Protein AF-A0A1M7UXL0-F1 (afdb_monomer_lite)

Foldseek 3Di:
DKDKDKALADLQQLQQCVLPCQNQVVQFVQWPGKAWDDDDGRDAQTKMWTWGQDPVGIWIKIKGFHDDDPRAKTWIWIGGPFWIKTKMWGWDDDPSITMIMMFIKTFGDQVNDDPDPPDPPDDSHHVDIDRDPDDGRGPPSRPGPDD

Radius of gyration: 15.91 Å; chains: 1; bounding box: 31×29×51 Å

InterPro domains:
  IPR019587 Polyketide cyclase/dehydrase [PF10604] (4-104)
  IPR023393 START-like domain superfamily [G3DSA:3.30.530.20] (1-113)

Secondary structure (DSSP, 8-state):
-EEEEEESS-HHHHHHHHH-GGGHHHH-TTEEEEEE-S-SSS-TT-EEEEEEEETTEEEEEEEEEEEEETTTEEEEEEEETTEEEEEEEEEEEETTEEEEEEEEEEEE-GGGS---TTSTT----TT-EE---PPPP-SSTTSPPP-

pLDDT: mean 75.07, std 18.68, range [28.38, 96.5]

Organism: NCBI:txid1861

Sequence (147 aa):
MAGEILIDRPGDVVFDVVADQCNEPRCNPAVSRAEQLTAGRLAWGRGFRVLHRTIRGSVEMAVELTGIDRPHRIASTTRTPVGDVRGAVTFVAEGAGTRMRWEGLKRYLESGCPTSPEVPGSPCRAGTSVRNGGRYGVGCWNRGPSA

Structure (mmCIF, N/CA/C/O backbone):
data_AF-A0A1M7UXL0-F1
#
_entry.id   AF-A0A1M7UXL0-F1
#
loop_
_atom_site.group_PDB
_atom_site.id
_atom_site.type_symbol
_atom_site.label_atom_id
_atom_site.label_alt_id
_atom_site.label_comp_id
_atom_site.label_asym_id
_atom_site.label_entity_id
_atom_site.label_seq_id
_atom_site.pdbx_PDB_ins_code
_atom_site.Cartn_x
_atom_site.Cartn_y
_atom_site.Cartn_z
_atom_site.occupancy
_atom_site.B_iso_or_equiv
_atom_site.auth_seq_id
_atom_site.auth_comp_id
_atom_site.auth_asym_id
_atom_site.auth_atom_id
_atom_site.pdbx_PDB_model_num
ATOM 1 N N . MET A 1 1 ? -6.377 -4.037 -10.549 1.00 69.31 1 MET A N 1
ATOM 2 C CA . MET A 1 1 ? -6.047 -4.835 -9.355 1.00 69.31 1 MET A CA 1
ATOM 3 C C . MET A 1 1 ? -7.041 -4.445 -8.326 1.00 69.31 1 MET A C 1
ATOM 5 O O . MET A 1 1 ? -7.175 -3.261 -8.091 1.00 69.31 1 MET A O 1
ATOM 9 N N . ALA A 1 2 ? -7.834 -5.389 -7.856 1.00 75.38 2 ALA A N 1
ATOM 10 C CA . ALA A 1 2 ? -8.826 -5.103 -6.845 1.00 75.38 2 ALA A CA 1
ATOM 11 C C . ALA A 1 2 ? -8.950 -6.306 -5.926 1.00 75.38 2 ALA A C 1
ATOM 13 O O . ALA A 1 2 ? -8.702 -7.436 -6.352 1.00 75.38 2 ALA A O 1
ATOM 14 N N . GLY A 1 3 ? -9.305 -6.048 -4.683 1.00 81.25 3 GLY A N 1
ATOM 15 C CA . GLY A 1 3 ? -9.585 -7.081 -3.709 1.00 81.25 3 GLY A CA 1
ATOM 16 C C . GLY A 1 3 ? -9.883 -6.473 -2.355 1.00 81.25 3 GLY A C 1
ATOM 17 O O . GLY A 1 3 ? -9.838 -5.255 -2.172 1.00 81.25 3 GLY A O 1
ATOM 18 N N . GLU A 1 4 ? -10.224 -7.340 -1.418 1.00 87.62 4 GLU A N 1
ATOM 19 C CA . GLU A 1 4 ? -10.552 -6.941 -0.064 1.00 87.62 4 GLU A CA 1
ATOM 20 C C . GLU A 1 4 ? -10.200 -8.031 0.942 1.00 87.62 4 GLU A C 1
ATOM 22 O O . GLU A 1 4 ? -10.058 -9.205 0.594 1.00 87.62 4 GLU A O 1
ATOM 27 N N . ILE A 1 5 ? -10.056 -7.621 2.197 1.00 84.00 5 ILE A N 1
ATOM 28 C CA . ILE A 1 5 ? -9.841 -8.497 3.342 1.00 84.00 5 ILE A CA 1
ATOM 29 C C . ILE A 1 5 ? -10.472 -7.884 4.591 1.00 84.00 5 ILE A C 1
ATOM 31 O O . ILE A 1 5 ? -10.443 -6.668 4.778 1.00 84.00 5 ILE A O 1
ATOM 35 N N . LEU A 1 6 ? -11.026 -8.737 5.450 1.00 88.50 6 LEU A N 1
ATOM 36 C CA . LEU A 1 6 ? -11.405 -8.369 6.807 1.00 88.50 6 LEU A CA 1
ATOM 37 C C . LEU A 1 6 ? -10.224 -8.618 7.752 1.00 88.50 6 LEU A C 1
ATOM 39 O O . LEU A 1 6 ? -9.655 -9.710 7.766 1.00 88.50 6 LEU A O 1
ATOM 43 N N . ILE A 1 7 ? -9.865 -7.599 8.525 1.00 87.31 7 ILE A N 1
ATOM 44 C CA . ILE A 1 7 ? -8.765 -7.616 9.489 1.00 87.31 7 ILE A CA 1
ATOM 45 C C . ILE A 1 7 ? -9.356 -7.388 10.875 1.00 87.31 7 ILE A C 1
ATOM 47 O O . ILE A 1 7 ? -10.084 -6.420 11.082 1.00 87.31 7 ILE A O 1
ATOM 51 N N . ASP A 1 8 ? -9.023 -8.246 11.834 1.00 90.88 8 ASP A N 1
ATOM 52 C CA . ASP A 1 8 ? -9.544 -8.167 13.206 1.00 90.88 8 ASP A CA 1
ATOM 53 C C . ASP A 1 8 ? -8.774 -7.133 14.052 1.00 90.88 8 ASP A C 1
ATOM 55 O O . ASP A 1 8 ? -8.151 -7.442 15.069 1.00 90.88 8 ASP A O 1
ATOM 59 N N . ARG A 1 9 ? -8.712 -5.892 13.550 1.00 88.44 9 ARG A N 1
ATOM 60 C CA . ARG A 1 9 ? -8.045 -4.743 14.178 1.00 88.44 9 ARG A CA 1
ATOM 61 C C . ARG A 1 9 ? -8.779 -3.430 13.866 1.00 88.44 9 ARG A C 1
ATOM 63 O O . ARG A 1 9 ? -9.362 -3.312 12.783 1.00 88.44 9 ARG A O 1
ATOM 70 N N . PRO A 1 10 ? -8.676 -2.420 14.753 1.00 93.06 10 PRO A N 1
ATOM 71 C CA . PRO A 1 10 ? -9.155 -1.064 14.490 1.00 93.06 10 PRO A CA 1
ATOM 72 C C . PRO A 1 10 ? -8.504 -0.428 13.256 1.00 93.06 10 PRO A C 1
ATOM 74 O O . PRO A 1 10 ? -7.329 -0.665 12.963 1.00 93.06 10 PRO A O 1
ATOM 77 N N . GLY A 1 11 ? -9.267 0.397 12.537 1.00 90.94 11 GLY A N 1
ATOM 78 C CA . GLY A 1 11 ? -8.857 0.921 11.232 1.00 90.94 11 GLY A CA 1
ATOM 79 C C . GLY A 1 11 ? -7.639 1.834 11.275 1.00 90.94 11 GLY A C 1
ATOM 80 O O . GLY A 1 11 ? -6.861 1.841 10.331 1.00 90.94 11 GLY A O 1
ATOM 81 N N . ASP A 1 12 ? -7.426 2.558 12.369 1.00 92.00 12 ASP A N 1
ATOM 82 C CA . ASP A 1 12 ? -6.252 3.405 12.573 1.00 92.00 12 ASP A CA 1
ATOM 83 C C . ASP A 1 12 ? -4.961 2.587 12.734 1.00 92.00 12 ASP A C 1
ATOM 85 O O . ASP A 1 12 ? -3.937 2.943 12.153 1.00 92.00 12 ASP A O 1
ATOM 89 N N . VAL A 1 13 ? -5.033 1.445 13.424 1.00 90.50 13 VAL A N 1
ATOM 90 C CA . VAL A 1 13 ? -3.917 0.494 13.545 1.00 90.50 13 VAL A CA 1
ATOM 91 C C . VAL A 1 13 ? -3.585 -0.120 12.189 1.00 90.50 13 VAL A C 1
ATOM 93 O O . VAL A 1 13 ? -2.420 -0.168 11.795 1.00 90.50 13 VAL A O 1
ATOM 96 N N . VAL A 1 14 ? -4.602 -0.577 11.451 1.00 90.06 14 VAL A N 1
ATOM 97 C CA . VAL A 1 14 ? -4.398 -1.145 10.110 1.00 90.06 14 VAL A CA 1
ATOM 98 C C . VAL A 1 14 ? -3.828 -0.088 9.163 1.00 90.06 14 VAL A C 1
ATOM 100 O O . VAL A 1 14 ? -2.880 -0.367 8.430 1.00 90.06 14 VAL A O 1
ATOM 103 N N . PHE A 1 15 ? -4.370 1.129 9.209 1.00 91.75 15 PHE A N 1
ATOM 104 C CA . PHE A 1 15 ? -3.910 2.254 8.406 1.00 91.75 15 PHE A CA 1
ATOM 105 C C . PHE A 1 15 ? -2.422 2.525 8.632 1.00 91.75 15 PHE A C 1
ATOM 107 O O . PHE A 1 15 ? -1.674 2.597 7.659 1.00 91.75 15 PHE A O 1
ATOM 114 N N . ASP A 1 16 ? -1.979 2.650 9.886 1.00 89.56 16 ASP A N 1
ATOM 115 C CA . ASP A 1 16 ? -0.590 3.007 10.194 1.00 89.56 16 ASP A CA 1
ATOM 116 C C . ASP A 1 16 ? 0.390 1.925 9.709 1.00 89.56 16 ASP A C 1
ATOM 118 O O . ASP A 1 16 ? 1.457 2.244 9.180 1.00 89.56 16 ASP A O 1
ATOM 122 N N . VAL A 1 17 ? -0.001 0.647 9.795 1.00 86.19 17 VAL A N 1
ATOM 123 C CA . VAL A 1 17 ? 0.792 -0.477 9.272 1.00 86.19 17 VAL A CA 1
ATOM 124 C C . VAL A 1 17 ? 0.877 -0.447 7.744 1.00 86.19 17 VAL A C 1
ATOM 126 O O . VAL A 1 17 ? 1.955 -0.676 7.199 1.00 86.19 17 VAL A O 1
ATOM 129 N N . VAL A 1 18 ? -0.227 -0.165 7.043 1.00 87.75 18 VAL A N 1
ATOM 130 C CA . VAL A 1 18 ? -0.271 -0.118 5.566 1.00 87.75 18 VAL A CA 1
ATOM 131 C C . VAL A 1 18 ? 0.422 1.128 5.010 1.00 87.75 18 VAL A C 1
ATOM 133 O O . VAL A 1 18 ? 1.050 1.075 3.951 1.00 87.75 18 VAL A O 1
ATOM 136 N N . ALA A 1 19 ? 0.313 2.260 5.703 1.00 88.56 19 ALA A N 1
ATOM 137 C CA . ALA A 1 19 ? 0.934 3.516 5.302 1.00 88.56 19 ALA A CA 1
ATOM 138 C C . ALA A 1 19 ? 2.467 3.431 5.325 1.00 88.56 19 ALA A C 1
ATOM 140 O O . ALA A 1 19 ? 3.126 4.086 4.512 1.00 88.56 19 ALA A O 1
ATOM 141 N N . ASP A 1 20 ? 3.037 2.598 6.198 1.00 87.50 20 ASP A N 1
ATOM 142 C CA . ASP A 1 20 ? 4.450 2.243 6.149 1.00 87.50 20 ASP A CA 1
ATOM 143 C C . ASP A 1 20 ? 4.689 1.021 5.246 1.00 87.50 20 ASP A C 1
ATOM 145 O O . ASP A 1 20 ? 4.577 -0.135 5.660 1.00 87.50 20 ASP A O 1
ATOM 149 N N . GLN A 1 21 ? 5.083 1.282 3.996 1.00 85.12 21 GLN A N 1
ATOM 150 C CA . GLN A 1 21 ? 5.388 0.234 3.015 1.00 85.12 21 GLN A CA 1
ATOM 151 C C . GLN A 1 21 ? 6.583 -0.643 3.433 1.00 85.12 21 GLN A C 1
ATOM 153 O O . GLN A 1 21 ? 6.760 -1.728 2.883 1.00 85.12 21 GLN A O 1
ATOM 158 N N . CYS A 1 22 ? 7.378 -0.253 4.439 1.00 86.50 22 CYS A N 1
ATOM 159 C CA . CYS A 1 22 ? 8.426 -1.115 4.993 1.00 86.50 22 CYS A CA 1
ATOM 160 C C . CYS A 1 22 ? 7.858 -2.360 5.695 1.00 86.50 22 CYS A C 1
ATOM 162 O O . CYS A 1 22 ? 8.575 -3.346 5.871 1.00 86.50 22 CYS A O 1
ATOM 164 N N . ASN A 1 23 ? 6.567 -2.357 6.049 1.00 85.19 23 ASN A N 1
ATOM 165 C CA . ASN A 1 23 ? 5.871 -3.541 6.551 1.00 85.19 23 ASN A CA 1
ATOM 166 C C . ASN A 1 23 ? 5.494 -4.528 5.437 1.00 85.19 23 ASN A C 1
ATOM 168 O O . ASN A 1 23 ? 5.216 -5.697 5.718 1.00 85.19 23 ASN A O 1
ATOM 172 N N . GLU A 1 24 ? 5.514 -4.105 4.171 1.00 80.38 24 GLU A N 1
ATOM 173 C CA . GLU A 1 24 ? 5.047 -4.916 3.049 1.00 80.38 24 GLU A CA 1
ATOM 174 C C . GLU A 1 24 ? 5.773 -6.267 2.892 1.00 80.38 24 GLU A C 1
ATOM 176 O O . GLU A 1 24 ? 5.070 -7.258 2.704 1.00 80.38 24 GLU A O 1
ATOM 181 N N . PRO A 1 25 ? 7.107 -6.407 3.064 1.00 83.19 25 PRO A N 1
ATOM 182 C CA . PRO A 1 25 ? 7.780 -7.710 2.992 1.00 83.19 25 PRO A CA 1
ATOM 183 C C . PRO A 1 25 ? 7.258 -8.741 4.006 1.00 83.19 25 PRO A C 1
ATOM 185 O O . PRO A 1 25 ? 7.355 -9.947 3.779 1.00 83.19 25 PRO A O 1
ATOM 188 N N . ARG A 1 26 ? 6.697 -8.286 5.136 1.00 79.12 26 ARG A N 1
ATOM 189 C CA . ARG A 1 26 ? 6.092 -9.165 6.150 1.00 79.12 26 ARG A CA 1
ATOM 190 C C . ARG A 1 26 ? 4.702 -9.636 5.728 1.00 79.12 26 ARG A C 1
ATOM 192 O O . ARG A 1 26 ? 4.307 -10.744 6.080 1.00 79.12 26 ARG A O 1
ATOM 199 N N . CYS A 1 27 ? 3.964 -8.803 4.995 1.00 70.56 27 CYS A N 1
ATOM 200 C CA . CYS A 1 27 ? 2.569 -9.038 4.616 1.00 70.56 27 CYS A CA 1
ATOM 201 C C . CYS A 1 27 ? 2.410 -9.668 3.228 1.00 70.56 27 CYS A C 1
ATOM 203 O O . CYS A 1 27 ? 1.526 -10.500 3.020 1.00 70.56 27 CYS A O 1
ATOM 205 N N . ASN A 1 28 ? 3.274 -9.294 2.290 1.00 73.00 28 ASN A N 1
ATOM 206 C CA . ASN A 1 28 ? 3.215 -9.645 0.886 1.00 73.00 28 ASN A CA 1
ATOM 207 C C . ASN A 1 28 ? 4.439 -10.497 0.513 1.00 73.00 28 ASN A C 1
ATOM 209 O O . ASN A 1 28 ? 5.519 -9.951 0.299 1.00 73.00 28 ASN A O 1
ATOM 213 N N . PRO A 1 29 ? 4.300 -11.827 0.356 1.00 74.81 29 PRO A N 1
ATOM 214 C CA . PRO A 1 29 ? 5.413 -12.695 -0.034 1.00 74.81 29 PRO A CA 1
ATOM 215 C C . PRO A 1 29 ? 6.029 -12.331 -1.392 1.00 74.81 29 PRO A C 1
ATOM 217 O O . PRO A 1 29 ? 7.164 -12.719 -1.682 1.00 74.81 29 PRO A O 1
ATOM 220 N N . ALA A 1 30 ? 5.295 -11.598 -2.235 1.00 74.62 30 ALA A N 1
ATOM 221 C CA . ALA A 1 30 ? 5.815 -11.081 -3.490 1.00 74.62 30 ALA A CA 1
ATOM 222 C C . ALA A 1 30 ? 6.781 -9.905 -3.295 1.00 74.62 30 ALA A C 1
ATOM 224 O O . ALA A 1 30 ? 7.410 -9.515 -4.266 1.00 74.62 30 ALA A O 1
ATOM 225 N N . VAL A 1 31 ? 6.941 -9.360 -2.089 1.00 79.81 31 VAL A N 1
ATOM 226 C CA . VAL A 1 31 ? 7.911 -8.311 -1.763 1.00 79.81 31 VAL A CA 1
ATOM 227 C C . VAL A 1 31 ? 9.027 -8.902 -0.914 1.00 79.81 31 VAL A C 1
ATOM 229 O O . VAL A 1 31 ? 8.778 -9.521 0.115 1.00 79.81 31 VAL A O 1
ATOM 232 N N . SER A 1 32 ? 10.274 -8.738 -1.351 1.00 85.31 32 SER A N 1
ATOM 233 C CA . SER A 1 32 ? 11.453 -9.223 -0.621 1.00 85.31 32 SER A CA 1
ATOM 234 C C . SER A 1 32 ? 12.148 -8.137 0.197 1.00 85.31 32 SER A C 1
ATOM 236 O O . SER A 1 32 ? 12.809 -8.458 1.180 1.00 85.31 32 SER A O 1
ATOM 238 N N . ARG A 1 33 ? 12.013 -6.863 -0.189 1.00 87.12 33 ARG A N 1
ATOM 239 C CA . ARG A 1 33 ? 12.606 -5.714 0.510 1.00 87.12 33 ARG A CA 1
ATOM 240 C C . ARG A 1 33 ? 11.768 -4.469 0.257 1.00 87.12 33 ARG A C 1
ATOM 242 O O . ARG A 1 33 ? 11.263 -4.294 -0.847 1.00 87.12 33 ARG A O 1
ATOM 249 N N . ALA A 1 34 ? 11.659 -3.606 1.257 1.00 87.44 34 ALA A N 1
ATOM 250 C CA . ALA A 1 34 ? 11.061 -2.288 1.126 1.00 87.44 34 ALA A CA 1
ATOM 251 C C . ALA A 1 34 ? 11.857 -1.292 1.973 1.00 87.44 34 ALA A C 1
ATOM 253 O O . ALA A 1 34 ? 12.274 -1.616 3.083 1.00 87.44 34 ALA A O 1
ATOM 254 N N . GLU A 1 35 ? 12.099 -0.109 1.423 1.00 89.50 35 GLU A N 1
ATOM 255 C CA . GLU A 1 35 ? 12.893 0.949 2.040 1.00 89.50 35 GLU A CA 1
ATOM 256 C C . GLU A 1 35 ? 12.216 2.292 1.842 1.00 89.50 35 GLU A C 1
ATOM 258 O O . GLU A 1 35 ? 11.724 2.602 0.758 1.00 89.50 35 GLU A O 1
ATOM 263 N N . GLN A 1 36 ? 12.235 3.129 2.868 1.00 87.81 36 GLN A N 1
ATOM 264 C CA . GLN A 1 36 ? 11.741 4.492 2.769 1.00 87.81 36 GLN A CA 1
ATOM 265 C C . GLN A 1 36 ? 12.811 5.406 2.156 1.00 87.81 36 GLN A C 1
ATOM 267 O O . GLN A 1 36 ? 13.963 5.396 2.582 1.00 87.81 36 GLN A O 1
ATOM 272 N N . LEU A 1 37 ? 12.426 6.219 1.170 1.00 85.38 37 LEU A N 1
ATOM 273 C CA . LEU A 1 37 ? 13.338 7.122 0.454 1.00 85.38 37 LEU A CA 1
ATOM 274 C C . LEU A 1 37 ? 13.320 8.559 0.992 1.00 85.38 37 LEU A C 1
ATOM 276 O O . LEU A 1 37 ? 14.276 9.303 0.796 1.00 85.38 37 LEU A O 1
ATOM 280 N N . THR A 1 38 ? 12.241 8.966 1.660 1.00 78.75 38 THR A N 1
ATOM 281 C CA . THR A 1 38 ? 12.052 10.332 2.178 1.00 78.75 38 THR A CA 1
ATOM 282 C C . THR A 1 38 ? 12.020 10.315 3.704 1.00 78.75 38 THR A C 1
ATOM 284 O O . THR A 1 38 ? 11.274 9.525 4.265 1.00 78.75 38 THR A O 1
ATOM 287 N N . ALA A 1 39 ? 12.758 11.179 4.406 1.00 69.19 39 ALA A N 1
ATOM 288 C CA . ALA A 1 39 ? 12.725 11.245 5.877 1.00 69.19 39 ALA A CA 1
ATOM 289 C C . ALA A 1 39 ? 11.397 11.829 6.433 1.00 69.19 39 ALA A C 1
ATOM 291 O O . ALA A 1 39 ? 10.721 12.599 5.754 1.00 69.19 39 ALA A O 1
ATOM 292 N N . GLY A 1 40 ? 11.013 11.479 7.674 1.00 63.25 40 GLY A N 1
ATOM 293 C CA . GLY A 1 40 ? 9.887 12.090 8.423 1.00 63.25 40 GLY A CA 1
ATOM 294 C C . GLY A 1 40 ? 8.808 11.104 8.915 1.00 63.25 40 GLY A C 1
ATOM 295 O O . GLY A 1 40 ? 8.975 9.892 8.758 1.00 63.25 40 GLY A O 1
ATOM 296 N N . ARG A 1 41 ? 7.668 11.611 9.419 1.00 65.62 41 ARG A N 1
ATOM 297 C CA . ARG A 1 41 ? 6.435 10.837 9.725 1.00 65.62 41 ARG A CA 1
ATOM 298 C C . ARG A 1 41 ? 5.570 10.603 8.477 1.00 65.62 41 ARG A C 1
ATOM 300 O O . ARG A 1 41 ? 5.643 11.388 7.535 1.00 65.62 41 ARG A O 1
ATOM 307 N N . LEU A 1 42 ? 4.764 9.533 8.488 1.00 67.62 42 LEU A N 1
ATOM 308 C CA . LEU A 1 42 ? 3.804 9.171 7.432 1.00 67.62 42 LEU A CA 1
ATOM 309 C C . LEU A 1 42 ? 3.037 10.408 6.935 1.00 67.62 42 LEU A C 1
ATOM 311 O O . LEU A 1 42 ? 2.300 11.029 7.696 1.00 67.62 42 LEU A O 1
ATOM 315 N N . ALA A 1 43 ? 3.267 10.787 5.678 1.00 67.31 43 ALA A N 1
ATOM 316 C CA . ALA A 1 43 ? 2.748 12.011 5.077 1.00 67.31 43 ALA A CA 1
ATOM 317 C C . ALA A 1 43 ? 2.616 11.854 3.557 1.00 67.31 43 ALA A C 1
ATOM 319 O O . ALA A 1 43 ? 3.246 10.982 2.950 1.00 67.31 43 ALA A O 1
ATOM 320 N N . TRP A 1 44 ? 1.796 12.714 2.954 1.00 75.44 44 TRP A N 1
ATOM 321 C CA . TRP A 1 44 ? 1.690 12.860 1.504 1.00 75.44 44 TRP A CA 1
ATOM 322 C C . TRP A 1 44 ? 3.055 13.170 0.867 1.00 75.44 44 TRP A C 1
ATOM 324 O O . TRP A 1 44 ? 3.882 13.850 1.473 1.00 75.44 44 TRP A O 1
ATOM 334 N N . GLY A 1 45 ? 3.300 12.654 -0.339 1.00 77.00 45 GLY A N 1
ATOM 335 C CA . GLY A 1 45 ? 4.566 12.810 -1.062 1.00 77.00 45 GLY A CA 1
ATOM 336 C C . GLY A 1 45 ? 5.697 11.907 -0.556 1.00 77.00 45 GLY A C 1
ATOM 337 O O . GLY A 1 45 ? 6.824 11.992 -1.039 1.00 77.00 45 GLY A O 1
ATOM 338 N N . ARG A 1 46 ? 5.429 11.024 0.415 1.00 82.44 46 ARG A N 1
ATOM 339 C CA . ARG A 1 46 ? 6.415 10.059 0.914 1.00 82.44 46 ARG A CA 1
ATOM 340 C C . ARG A 1 46 ? 6.727 8.996 -0.136 1.00 82.44 46 ARG A C 1
ATOM 342 O O . ARG A 1 46 ? 5.817 8.325 -0.624 1.00 82.44 46 ARG A O 1
ATOM 349 N N . GLY A 1 47 ? 8.016 8.819 -0.423 1.00 86.44 47 GLY A N 1
ATOM 350 C CA . GLY A 1 47 ? 8.523 7.806 -1.345 1.00 86.44 47 GLY A CA 1
ATOM 351 C C . GLY A 1 47 ? 9.088 6.563 -0.652 1.00 86.44 47 GLY A C 1
ATOM 352 O O . GLY A 1 47 ? 9.705 6.653 0.412 1.00 86.44 47 GLY A O 1
ATOM 353 N N . PHE A 1 48 ? 8.939 5.417 -1.309 1.00 87.62 48 PHE A N 1
ATOM 354 C CA . PHE A 1 48 ? 9.510 4.126 -0.941 1.00 87.62 48 PHE A CA 1
ATOM 355 C C . PHE A 1 48 ? 10.119 3.438 -2.169 1.00 87.62 48 PHE A C 1
ATOM 357 O O . PHE A 1 48 ? 9.652 3.613 -3.295 1.00 87.62 48 PHE A O 1
ATOM 364 N N . ARG A 1 49 ? 11.139 2.616 -1.943 1.00 88.69 49 ARG A N 1
ATOM 365 C CA . ARG A 1 49 ? 11.697 1.662 -2.902 1.00 88.69 49 ARG A CA 1
ATOM 366 C C . ARG A 1 49 ? 11.306 0.262 -2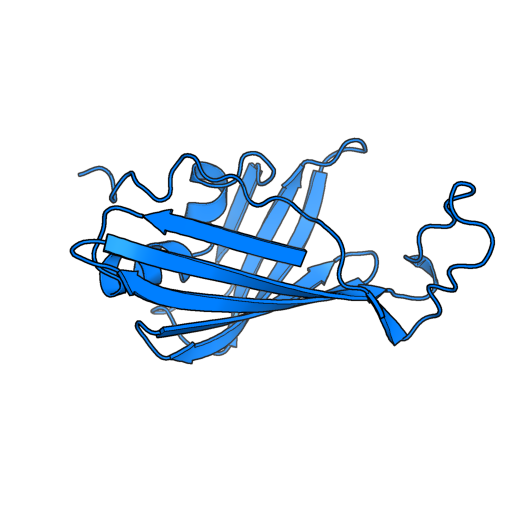.459 1.00 88.69 49 ARG A C 1
ATOM 368 O O . ARG A 1 49 ? 11.580 -0.119 -1.327 1.00 88.69 49 ARG A O 1
ATOM 375 N N . VAL A 1 50 ? 10.691 -0.505 -3.349 1.00 85.81 50 VAL A N 1
ATOM 376 C CA . VAL A 1 50 ? 10.200 -1.858 -3.069 1.00 85.81 50 VAL A CA 1
ATOM 377 C C . VAL A 1 50 ? 10.782 -2.826 -4.090 1.00 85.81 50 VAL A C 1
ATOM 379 O O . VAL A 1 50 ? 10.773 -2.556 -5.289 1.00 85.81 50 VAL A O 1
ATOM 382 N N . LEU A 1 51 ? 11.285 -3.965 -3.624 1.00 84.88 51 LEU A N 1
ATOM 383 C CA . LEU A 1 51 ? 11.799 -5.040 -4.460 1.00 84.88 51 LEU A CA 1
ATOM 384 C C . LEU A 1 51 ? 10.772 -6.174 -4.515 1.00 84.88 51 LEU A C 1
ATOM 386 O O . LEU A 1 51 ? 10.560 -6.888 -3.532 1.00 84.88 51 LEU A O 1
ATOM 390 N N . HIS A 1 52 ? 10.140 -6.342 -5.674 1.00 79.69 52 HIS A N 1
ATOM 391 C CA . HIS A 1 52 ? 9.150 -7.383 -5.923 1.00 79.69 52 HIS A CA 1
ATOM 392 C C . HIS A 1 52 ? 9.784 -8.629 -6.538 1.00 79.69 52 HIS A C 1
ATOM 394 O O . HIS A 1 52 ? 10.481 -8.549 -7.545 1.00 79.69 52 HIS A O 1
ATOM 400 N N . ARG A 1 53 ? 9.473 -9.805 -5.999 1.00 74.56 53 ARG A N 1
ATOM 401 C CA . ARG A 1 53 ? 9.769 -11.097 -6.616 1.00 74.56 53 ARG A CA 1
ATOM 402 C C . ARG A 1 53 ? 8.766 -11.395 -7.725 1.00 74.56 53 ARG A C 1
ATOM 404 O O . ARG A 1 53 ? 7.554 -11.342 -7.525 1.00 74.56 53 ARG A O 1
ATOM 411 N N . THR A 1 54 ? 9.288 -11.762 -8.886 1.00 70.88 54 THR A N 1
ATOM 412 C CA . THR A 1 54 ? 8.526 -12.213 -10.051 1.00 70.88 54 THR A CA 1
ATOM 413 C C . THR A 1 54 ? 9.065 -13.559 -10.531 1.00 70.88 54 THR A C 1
ATOM 415 O O . THR A 1 54 ? 10.150 -13.982 -10.134 1.00 70.88 54 THR A O 1
ATOM 418 N N . ILE A 1 55 ? 8.340 -14.217 -11.440 1.00 69.50 55 ILE A N 1
ATOM 419 C CA . ILE A 1 55 ? 8.792 -15.469 -12.074 1.00 69.50 55 ILE A CA 1
ATOM 420 C C . ILE A 1 55 ? 10.130 -15.273 -12.817 1.00 69.50 55 ILE A C 1
ATOM 422 O O . ILE A 1 55 ? 10.922 -16.202 -12.908 1.00 69.50 55 ILE A O 1
ATOM 426 N N . ARG A 1 56 ? 10.410 -14.060 -13.319 1.00 73.69 56 ARG A N 1
ATOM 427 C CA . ARG A 1 56 ? 11.636 -13.727 -14.070 1.00 73.69 56 ARG A CA 1
ATOM 428 C C . ARG A 1 56 ? 12.761 -13.147 -13.199 1.00 73.69 56 ARG A C 1
ATOM 430 O O . ARG A 1 56 ? 13.731 -12.630 -13.739 1.00 73.69 56 ARG A O 1
ATOM 437 N N . GLY A 1 57 ? 12.633 -13.203 -11.872 1.00 79.75 57 GLY A N 1
ATOM 438 C CA . GLY A 1 57 ? 13.573 -12.595 -10.925 1.00 79.75 57 GLY A CA 1
ATOM 439 C C . GLY A 1 57 ? 12.969 -11.410 -10.171 1.00 79.75 57 GLY A C 1
ATOM 440 O O . GLY A 1 57 ? 11.748 -11.249 -10.121 1.00 79.75 57 GLY A O 1
ATOM 441 N N . SER A 1 58 ? 13.811 -10.587 -9.553 1.00 81.75 58 SER A N 1
ATOM 442 C CA . SER A 1 58 ? 13.363 -9.444 -8.751 1.00 81.75 58 SER A CA 1
ATOM 443 C C . SER A 1 58 ? 13.267 -8.164 -9.584 1.00 81.75 58 SER A C 1
ATOM 445 O O . SER A 1 58 ? 14.137 -7.890 -10.405 1.00 81.75 58 SER A O 1
ATOM 447 N N . VAL A 1 59 ? 12.227 -7.366 -9.352 1.00 83.94 59 VAL A N 1
ATOM 448 C CA . VAL A 1 59 ? 11.988 -6.076 -10.007 1.00 83.94 59 VAL A CA 1
ATOM 449 C C . VAL A 1 59 ? 11.902 -4.989 -8.948 1.00 83.94 59 VAL A C 1
ATOM 451 O O . VAL A 1 59 ? 11.078 -5.071 -8.037 1.00 83.94 59 VAL A O 1
ATOM 454 N N . GLU A 1 60 ? 12.744 -3.967 -9.073 1.00 88.25 60 GLU A N 1
ATOM 455 C CA . GLU A 1 60 ? 12.657 -2.769 -8.241 1.00 88.25 60 GLU A CA 1
ATOM 456 C C . GLU A 1 60 ? 11.529 -1.851 -8.735 1.00 88.25 60 GLU A C 1
ATOM 458 O O . GLU A 1 60 ? 11.335 -1.654 -9.939 1.00 88.25 60 GLU A O 1
ATOM 463 N N . MET A 1 61 ? 10.771 -1.301 -7.791 1.00 87.44 61 MET A N 1
ATOM 464 C CA . MET A 1 61 ? 9.670 -0.374 -8.016 1.00 87.44 61 MET A CA 1
ATOM 465 C C . MET A 1 61 ? 9.782 0.806 -7.051 1.00 87.44 61 MET A C 1
ATOM 467 O O . MET A 1 61 ? 10.194 0.644 -5.902 1.00 87.44 61 MET A O 1
ATOM 471 N N . ALA A 1 62 ? 9.375 1.990 -7.502 1.00 89.44 62 ALA A N 1
ATOM 472 C CA . ALA A 1 62 ? 9.261 3.166 -6.645 1.00 89.44 62 ALA A CA 1
ATOM 473 C C . ALA A 1 62 ? 7.787 3.422 -6.328 1.00 89.44 62 ALA A C 1
ATOM 475 O O . ALA A 1 62 ? 6.980 3.552 -7.246 1.00 89.44 62 ALA A O 1
ATOM 476 N N . VAL A 1 63 ? 7.432 3.507 -5.049 1.00 89.44 63 VAL A N 1
ATOM 477 C CA . VAL A 1 63 ? 6.072 3.795 -4.577 1.00 89.44 63 VAL A CA 1
ATOM 478 C C . VAL A 1 63 ? 6.047 5.189 -3.972 1.00 89.44 63 VAL A C 1
ATOM 480 O O . VAL A 1 63 ? 6.917 5.542 -3.186 1.00 89.44 63 VAL A O 1
ATOM 483 N N . GLU A 1 64 ? 5.044 5.979 -4.319 1.00 90.81 64 GLU A N 1
ATOM 484 C CA . GLU A 1 64 ? 4.828 7.320 -3.788 1.00 90.81 64 GLU A CA 1
ATOM 485 C C . GLU A 1 64 ? 3.415 7.413 -3.218 1.00 90.81 64 GLU A C 1
ATOM 487 O O . GLU A 1 64 ? 2.452 7.055 -3.900 1.00 90.81 64 GLU A O 1
ATOM 492 N N . LEU A 1 65 ? 3.274 7.881 -1.976 1.00 90.75 65 LEU A N 1
ATOM 493 C CA . LEU A 1 65 ? 1.965 8.144 -1.383 1.00 90.75 65 LEU A CA 1
ATOM 494 C C . LEU A 1 65 ? 1.423 9.470 -1.916 1.00 90.75 65 LEU A C 1
ATOM 496 O O . LEU A 1 65 ? 1.914 10.542 -1.575 1.00 90.75 65 LEU A O 1
ATOM 500 N N . THR A 1 66 ? 0.381 9.398 -2.735 1.00 91.94 66 THR A N 1
ATOM 501 C CA . THR A 1 66 ? -0.218 10.547 -3.424 1.00 91.94 66 THR A CA 1
ATOM 502 C C . THR A 1 66 ? -1.488 11.062 -2.751 1.00 91.94 66 THR A C 1
ATOM 504 O O . THR A 1 66 ? -2.091 12.013 -3.242 1.00 91.94 66 THR A O 1
ATOM 507 N N . GLY A 1 67 ? -1.921 10.462 -1.641 1.00 91.38 67 GLY A N 1
ATOM 508 C CA . GLY A 1 67 ? -3.057 10.928 -0.843 1.00 91.38 67 GLY A CA 1
ATOM 509 C C . GLY A 1 67 ? -3.139 10.183 0.483 1.00 91.38 67 GLY A C 1
ATOM 510 O O . GLY A 1 67 ? -2.954 8.969 0.507 1.00 91.38 67 GLY A O 1
ATOM 511 N N . ILE A 1 68 ? -3.411 10.897 1.572 1.00 91.81 68 ILE A N 1
ATOM 512 C CA . ILE A 1 68 ? -3.618 10.319 2.902 1.00 91.81 68 ILE A CA 1
ATOM 513 C C . ILE A 1 68 ? -4.848 10.974 3.524 1.00 91.81 68 ILE A C 1
ATOM 515 O O . ILE A 1 68 ? -4.906 12.194 3.638 1.00 91.81 68 ILE A O 1
ATOM 519 N N . ASP A 1 69 ? -5.790 10.139 3.942 1.00 93.06 69 ASP A N 1
ATOM 520 C CA . ASP A 1 69 ? -6.953 10.491 4.748 1.00 93.06 69 ASP A CA 1
ATOM 521 C C . ASP A 1 69 ? -7.056 9.438 5.857 1.00 93.06 69 ASP A C 1
ATOM 523 O O . ASP A 1 69 ? -7.557 8.340 5.632 1.00 93.06 69 ASP A O 1
ATOM 527 N N . ARG A 1 70 ? -6.446 9.694 7.020 1.00 92.38 70 ARG A N 1
ATOM 528 C CA . ARG A 1 70 ? -6.378 8.715 8.117 1.00 92.38 70 ARG A CA 1
ATOM 529 C C . ARG A 1 70 ? -7.697 8.721 8.905 1.00 92.38 70 ARG A C 1
ATOM 531 O O . ARG A 1 70 ? -8.106 9.797 9.329 1.00 92.38 70 ARG A O 1
ATOM 538 N N . PRO A 1 71 ? -8.303 7.557 9.211 1.00 93.00 71 PRO A N 1
ATOM 539 C CA . PRO A 1 71 ? -7.857 6.200 8.882 1.00 93.00 71 PRO A CA 1
ATOM 540 C C . PRO A 1 71 ? -8.439 5.648 7.571 1.00 93.00 71 PRO A C 1
ATOM 542 O O . PRO A 1 71 ? -8.242 4.480 7.277 1.00 93.00 71 PRO A O 1
ATOM 545 N N . HIS A 1 72 ? -9.188 6.430 6.798 1.00 95.06 72 HIS A N 1
ATOM 546 C CA . HIS A 1 72 ? -10.090 5.939 5.756 1.00 95.06 72 HIS A CA 1
ATOM 547 C C . HIS A 1 72 ? -9.436 5.556 4.428 1.00 95.06 72 HIS A C 1
ATOM 549 O O . HIS A 1 72 ? -9.960 4.678 3.739 1.00 95.06 72 HIS A O 1
ATOM 555 N N . ARG A 1 73 ? -8.332 6.197 4.023 1.00 94.94 73 ARG A N 1
ATOM 556 C CA . ARG A 1 73 ? -7.777 6.020 2.677 1.00 94.94 73 ARG A CA 1
ATOM 557 C C . ARG A 1 73 ? -6.296 6.366 2.543 1.00 94.94 73 ARG A C 1
ATOM 559 O O . ARG A 1 73 ? -5.825 7.398 3.014 1.00 94.94 73 ARG A O 1
ATOM 566 N N . ILE A 1 74 ? -5.594 5.551 1.760 1.00 93.56 74 ILE A N 1
ATOM 567 C CA . ILE A 1 74 ? -4.248 5.821 1.240 1.00 93.56 74 ILE A CA 1
ATOM 568 C C . ILE A 1 74 ? -4.314 5.740 -0.283 1.00 93.56 74 ILE A C 1
ATOM 570 O O . ILE A 1 74 ? -4.776 4.740 -0.824 1.00 93.56 74 ILE A O 1
ATOM 574 N N . ALA A 1 75 ? -3.865 6.772 -0.989 1.00 92.94 75 ALA A N 1
ATOM 575 C CA . ALA A 1 75 ? -3.666 6.741 -2.435 1.00 92.94 75 ALA A CA 1
ATOM 576 C C . ALA A 1 75 ? -2.171 6.685 -2.750 1.00 92.94 75 ALA A C 1
ATOM 578 O O . ALA A 1 75 ? -1.368 7.319 -2.063 1.00 92.94 75 ALA A O 1
ATOM 579 N N . SER A 1 76 ? -1.797 5.947 -3.792 1.00 90.69 76 SER A N 1
ATOM 580 C CA . SER A 1 76 ? -0.404 5.794 -4.195 1.00 90.69 76 SER A CA 1
ATOM 581 C C . SER A 1 76 ? -0.220 5.740 -5.707 1.00 90.69 76 SER A C 1
ATOM 583 O O . SER A 1 76 ? -1.124 5.392 -6.471 1.00 90.69 76 SER A O 1
ATOM 585 N N . THR A 1 77 ? 0.991 6.076 -6.141 1.00 90.50 77 THR A N 1
ATOM 586 C CA . THR A 1 77 ? 1.484 5.789 -7.486 1.00 90.50 77 THR A CA 1
ATOM 587 C C . THR A 1 77 ? 2.735 4.930 -7.386 1.00 90.50 77 THR A C 1
ATOM 589 O O . THR A 1 77 ? 3.703 5.309 -6.734 1.00 90.50 77 THR A O 1
ATOM 592 N N . THR A 1 78 ? 2.732 3.786 -8.060 1.00 88.88 78 THR A N 1
ATOM 593 C CA . THR A 1 78 ? 3.878 2.883 -8.163 1.00 88.88 78 THR A CA 1
ATOM 594 C C . THR A 1 78 ? 4.456 2.958 -9.566 1.00 88.88 78 THR A C 1
ATOM 596 O O . THR A 1 78 ? 3.784 2.616 -10.538 1.00 88.88 78 THR A O 1
ATOM 599 N N . ARG A 1 79 ? 5.711 3.384 -9.688 1.00 89.31 79 ARG A N 1
ATOM 600 C CA . ARG A 1 79 ? 6.477 3.380 -10.937 1.00 89.31 79 ARG A CA 1
ATOM 601 C C . ARG A 1 79 ? 7.225 2.053 -11.071 1.00 89.31 79 ARG A C 1
ATOM 603 O O . ARG A 1 79 ? 7.940 1.638 -10.160 1.00 89.31 79 ARG A O 1
ATOM 610 N N . THR A 1 80 ? 7.053 1.397 -12.214 1.00 84.00 80 THR A N 1
ATOM 611 C CA . THR A 1 80 ? 7.683 0.117 -12.573 1.00 84.00 80 THR A CA 1
ATOM 612 C C . THR A 1 80 ? 8.420 0.260 -13.910 1.00 84.00 80 THR A C 1
ATOM 614 O O . THR A 1 80 ? 8.092 1.166 -14.678 1.00 84.00 80 THR A O 1
ATOM 617 N N . PRO A 1 81 ? 9.342 -0.652 -14.268 1.00 82.19 81 PRO A N 1
ATOM 618 C CA . PRO A 1 81 ? 10.033 -0.590 -15.562 1.00 82.19 81 PRO A CA 1
ATOM 619 C C . PRO A 1 81 ? 9.115 -0.664 -16.794 1.00 82.19 81 PRO A C 1
ATOM 621 O O . PRO A 1 81 ? 9.518 -0.283 -17.886 1.00 82.19 81 PRO A O 1
ATOM 624 N N . VAL A 1 82 ? 7.886 -1.167 -16.638 1.00 77.19 82 VAL A N 1
ATOM 625 C CA . VAL A 1 82 ? 6.944 -1.423 -17.743 1.00 77.19 82 VAL A CA 1
ATOM 626 C C . VAL A 1 82 ? 5.739 -0.477 -17.752 1.00 77.19 82 VAL A C 1
ATOM 628 O O . VAL A 1 82 ? 4.830 -0.642 -18.566 1.00 77.19 82 VAL A O 1
ATOM 631 N N . GLY A 1 83 ? 5.672 0.478 -16.823 1.00 83.44 83 GLY A N 1
ATOM 632 C CA . GLY A 1 83 ? 4.465 1.271 -16.600 1.00 83.44 83 GLY A CA 1
ATOM 633 C C . GLY A 1 83 ? 4.317 1.803 -15.187 1.00 83.44 83 GLY A C 1
ATOM 634 O O . GLY A 1 83 ? 5.142 1.542 -14.311 1.00 83.44 83 GLY A O 1
ATOM 635 N N . ASP A 1 84 ? 3.213 2.497 -14.955 1.00 84.50 84 ASP A N 1
ATOM 636 C CA . ASP A 1 84 ? 2.802 2.973 -13.643 1.00 84.50 84 ASP A CA 1
ATOM 637 C C . ASP A 1 84 ? 1.507 2.302 -13.178 1.00 84.50 84 ASP A C 1
ATOM 639 O O . ASP A 1 84 ? 0.687 1.816 -13.961 1.00 84.50 84 ASP A O 1
ATOM 643 N N . VAL A 1 85 ? 1.334 2.246 -11.865 1.00 85.50 85 VAL A N 1
ATOM 644 C CA . VAL A 1 85 ? 0.099 1.816 -11.221 1.00 85.50 85 VAL A CA 1
ATOM 645 C C . VAL A 1 85 ? -0.374 2.951 -10.340 1.00 85.50 85 VAL A C 1
ATOM 647 O O . VAL A 1 85 ? 0.350 3.375 -9.447 1.00 85.50 85 VAL A O 1
ATOM 650 N N . ARG A 1 86 ? -1.605 3.409 -10.548 1.00 88.62 86 ARG A N 1
ATOM 651 C CA . ARG A 1 86 ? -2.290 4.298 -9.606 1.00 88.62 86 ARG A CA 1
ATOM 652 C C . ARG A 1 86 ? -3.212 3.460 -8.747 1.00 88.62 86 ARG A C 1
ATOM 654 O O . ARG A 1 86 ? -4.087 2.780 -9.285 1.00 88.62 86 ARG A O 1
ATOM 661 N N . GLY A 1 87 ? -2.987 3.479 -7.443 1.00 88.75 87 GLY A N 1
ATOM 662 C CA . GLY A 1 87 ? -3.704 2.662 -6.481 1.00 88.75 87 GLY A CA 1
ATOM 663 C C . GLY A 1 87 ? -4.366 3.479 -5.385 1.00 88.75 87 GLY A C 1
ATOM 664 O O . GLY A 1 87 ? -4.000 4.624 -5.116 1.00 88.75 87 GLY A O 1
ATOM 665 N N . ALA A 1 88 ? -5.352 2.869 -4.745 1.00 90.62 88 ALA A N 1
ATOM 666 C CA . ALA A 1 88 ? -5.878 3.326 -3.477 1.00 90.62 88 ALA A CA 1
ATOM 667 C C . ALA A 1 88 ? -6.242 2.132 -2.597 1.00 90.62 88 ALA A C 1
ATOM 669 O O . ALA A 1 88 ? -6.732 1.116 -3.087 1.00 90.62 88 ALA A O 1
ATOM 670 N N . VAL A 1 89 ? -6.021 2.284 -1.298 1.00 91.62 89 VAL A N 1
ATOM 671 C CA . VAL A 1 89 ? -6.497 1.382 -0.254 1.00 91.62 89 VAL A CA 1
ATOM 672 C C . VAL A 1 89 ? -7.482 2.156 0.608 1.00 91.62 89 VAL A C 1
ATOM 674 O O . VAL A 1 89 ? -7.202 3.298 0.972 1.00 91.62 89 VAL A O 1
ATOM 677 N N . THR A 1 90 ? -8.631 1.563 0.909 1.00 94.94 90 THR A N 1
ATOM 678 C CA . THR A 1 90 ? -9.648 2.135 1.795 1.00 94.94 90 THR A CA 1
ATOM 679 C C . THR A 1 90 ? -9.899 1.231 2.987 1.00 94.94 90 THR A C 1
ATOM 681 O O . THR A 1 90 ? -9.864 0.007 2.849 1.00 94.94 90 THR A O 1
ATOM 684 N N . PHE A 1 91 ? -10.236 1.837 4.117 1.00 94.62 91 PHE A N 1
ATOM 685 C CA . PHE A 1 91 ? -10.484 1.160 5.382 1.00 94.62 91 PHE A CA 1
ATOM 686 C C . PHE A 1 91 ? -11.876 1.530 5.883 1.00 94.62 91 PHE A C 1
ATOM 688 O O . PHE A 1 91 ? -12.179 2.703 6.108 1.00 94.62 91 PHE A O 1
ATOM 695 N N . VAL A 1 92 ? -12.727 0.523 6.045 1.00 96.50 92 VAL A N 1
ATOM 696 C CA . VAL A 1 92 ? -14.095 0.684 6.542 1.00 96.50 92 VAL A CA 1
ATOM 697 C C . VAL A 1 92 ? -14.242 -0.159 7.799 1.00 96.50 92 VAL A C 1
ATOM 699 O O . VAL A 1 92 ? -13.871 -1.330 7.797 1.00 96.50 92 VAL A O 1
ATOM 702 N N . ALA A 1 93 ? -14.760 0.429 8.876 1.00 95.00 93 ALA A N 1
ATOM 703 C CA . ALA A 1 93 ? -15.040 -0.316 10.098 1.00 95.00 93 ALA A CA 1
ATOM 704 C C . ALA A 1 93 ? -16.101 -1.396 9.829 1.00 95.00 93 ALA A C 1
ATOM 706 O O . ALA A 1 93 ? -17.128 -1.123 9.208 1.00 95.00 93 ALA A O 1
ATOM 707 N N . GLU A 1 94 ? -15.856 -2.614 10.305 1.00 93.06 94 GLU A N 1
ATOM 708 C CA . GLU A 1 94 ? -16.779 -3.743 10.188 1.00 93.06 94 GLU A CA 1
ATOM 709 C C . GLU A 1 94 ? -16.775 -4.516 11.515 1.00 93.06 94 GLU A C 1
ATOM 711 O O . GLU A 1 94 ? -15.869 -5.298 11.807 1.00 93.06 94 GLU A O 1
ATOM 716 N N . GLY A 1 95 ? -17.771 -4.239 12.365 1.00 91.00 95 GLY A N 1
ATOM 717 C CA . GLY A 1 95 ? -17.792 -4.721 13.747 1.00 91.00 95 GLY A CA 1
ATOM 718 C C . GLY A 1 95 ? -16.630 -4.144 14.565 1.00 91.00 95 GLY A C 1
ATOM 719 O O . GLY A 1 95 ? -16.418 -2.934 14.573 1.00 91.00 95 GLY A O 1
ATOM 720 N N . ALA A 1 96 ? -15.878 -5.014 15.244 1.00 88.06 96 ALA A N 1
ATOM 721 C CA . ALA A 1 96 ? -14.647 -4.642 15.952 1.00 88.06 96 ALA A CA 1
ATOM 722 C C . ALA A 1 96 ? -13.409 -4.566 15.031 1.00 88.06 96 ALA A C 1
ATOM 724 O O . ALA A 1 96 ? -12.341 -4.131 15.465 1.00 88.06 96 ALA A O 1
ATOM 725 N N . GLY A 1 97 ? -13.548 -4.997 13.772 1.00 92.62 97 GLY A N 1
ATOM 726 C CA . GLY A 1 97 ? -12.472 -5.074 12.793 1.00 92.62 97 GLY A CA 1
ATOM 727 C C . GLY A 1 97 ? -12.572 -4.022 11.690 1.00 92.62 97 GLY A C 1
ATOM 728 O O . GLY A 1 97 ? -13.361 -3.075 11.738 1.00 92.62 97 GLY A O 1
ATOM 729 N N . THR A 1 98 ? -11.758 -4.214 10.657 1.00 94.44 98 THR A N 1
ATOM 730 C CA . THR A 1 98 ? -11.637 -3.318 9.507 1.00 94.44 98 THR A CA 1
ATOM 731 C C . THR A 1 98 ? -11.682 -4.107 8.211 1.00 94.44 98 THR A C 1
ATOM 733 O O . THR A 1 98 ? -10.845 -4.977 7.965 1.00 94.44 98 THR A O 1
ATOM 736 N N . ARG A 1 99 ? -12.621 -3.759 7.333 1.00 94.06 99 ARG A N 1
ATOM 737 C CA . ARG A 1 99 ? -12.604 -4.163 5.931 1.00 94.06 99 ARG A CA 1
ATOM 738 C C . ARG A 1 99 ? -11.634 -3.261 5.178 1.00 94.06 99 ARG A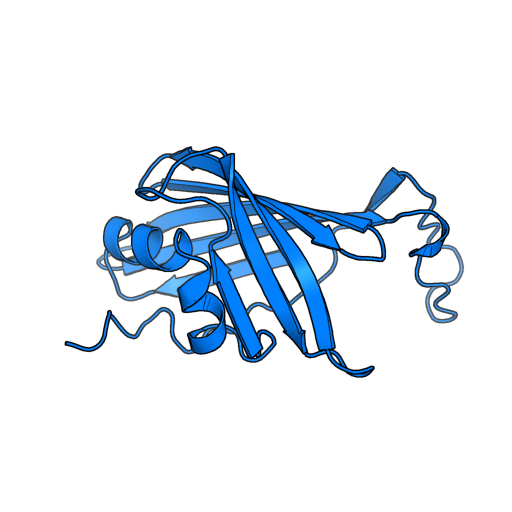 C 1
ATOM 740 O O . ARG A 1 99 ? -11.917 -2.088 4.931 1.00 94.06 99 ARG A O 1
ATOM 747 N N . MET A 1 100 ? -10.493 -3.820 4.795 1.00 91.19 100 MET A N 1
ATOM 748 C CA . MET A 1 100 ? -9.538 -3.166 3.911 1.00 91.19 100 MET A CA 1
ATOM 749 C C . MET A 1 100 ? -9.834 -3.567 2.468 1.00 91.19 100 MET A C 1
ATOM 751 O O . MET A 1 100 ? -9.870 -4.754 2.146 1.00 91.19 100 MET A O 1
ATOM 755 N N . ARG A 1 101 ? -10.005 -2.584 1.586 1.00 90.88 101 ARG A N 1
ATOM 756 C CA . ARG A 1 101 ? -10.154 -2.791 0.139 1.00 90.88 101 ARG A CA 1
ATOM 757 C C . ARG A 1 101 ? -9.015 -2.118 -0.587 1.00 90.88 101 ARG A C 1
ATOM 759 O O . ARG A 1 101 ? -8.604 -1.036 -0.185 1.00 90.88 101 ARG A O 1
ATOM 766 N N . TRP A 1 102 ? -8.538 -2.717 -1.664 1.00 88.38 102 TRP A N 1
ATOM 767 C CA . TRP A 1 102 ? -7.571 -2.083 -2.547 1.00 88.38 102 TRP A CA 1
ATOM 768 C C . TRP A 1 102 ? -8.089 -2.071 -3.970 1.00 88.38 102 TRP A C 1
ATOM 770 O O . TRP A 1 102 ? -8.738 -3.008 -4.430 1.00 88.38 102 TRP A O 1
ATOM 780 N N . GLU A 1 103 ? -7.737 -1.011 -4.680 1.00 84.94 103 GLU A N 1
ATOM 781 C CA . GLU A 1 103 ? -7.963 -0.848 -6.101 1.00 84.94 103 GLU A CA 1
ATOM 782 C C . GLU A 1 103 ? -6.703 -0.289 -6.757 1.00 84.94 103 GLU A C 1
ATOM 784 O O . GLU A 1 103 ? -5.952 0.477 -6.163 1.00 84.94 103 GLU A O 1
ATOM 789 N N . GLY A 1 104 ? -6.460 -0.679 -8.000 1.00 81.38 104 GLY A N 1
ATOM 790 C CA . GLY A 1 104 ? -5.260 -0.340 -8.742 1.00 81.38 104 GLY A CA 1
ATOM 791 C C . GLY A 1 104 ? -5.525 -0.354 -10.235 1.00 81.38 104 GLY A C 1
ATOM 792 O O . GLY A 1 104 ? -5.998 -1.352 -10.793 1.00 81.38 104 GLY A O 1
ATOM 793 N N . LEU A 1 105 ? -5.186 0.744 -10.888 1.00 79.75 105 LEU A N 1
ATOM 794 C CA . LEU A 1 105 ? -5.234 0.904 -12.326 1.00 79.75 105 LEU A CA 1
ATOM 795 C C . LEU A 1 105 ? -3.806 0.892 -12.860 1.00 79.75 105 LEU A C 1
ATOM 797 O O . LEU A 1 105 ? -3.009 1.756 -12.501 1.00 79.75 105 LEU A O 1
ATOM 801 N N . LYS A 1 106 ? -3.481 -0.086 -13.708 1.00 79.69 106 LYS A N 1
ATOM 802 C CA . LYS A 1 106 ? -2.160 -0.171 -14.331 1.00 79.69 106 LYS A CA 1
ATOM 803 C C . LYS A 1 106 ? -2.191 0.488 -15.701 1.00 79.69 106 LYS A C 1
ATOM 805 O O . LYS A 1 106 ? -3.024 0.125 -16.531 1.00 79.69 106 LYS A O 1
ATOM 810 N N . ARG A 1 107 ? -1.265 1.409 -15.935 1.00 79.88 107 ARG A N 1
ATOM 811 C CA . ARG A 1 107 ? -0.961 2.001 -17.234 1.00 79.88 107 ARG A CA 1
ATOM 812 C C . ARG A 1 107 ? 0.364 1.430 -17.725 1.00 79.88 107 ARG A C 1
ATOM 814 O O . ARG A 1 107 ? 1.333 1.375 -16.977 1.00 79.88 107 ARG A O 1
ATOM 821 N N . TYR A 1 108 ? 0.394 0.985 -18.974 1.00 73.88 108 TYR A N 1
ATOM 822 C CA . TYR A 1 108 ? 1.601 0.434 -19.589 1.00 73.88 108 TYR A CA 1
ATOM 823 C C . TYR A 1 108 ? 2.356 1.503 -20.388 1.00 73.88 108 TYR A C 1
ATOM 825 O O . TYR A 1 108 ? 1.736 2.346 -21.046 1.00 73.88 108 TYR A O 1
ATOM 833 N N . LEU A 1 109 ? 3.690 1.432 -20.346 1.00 74.19 109 LEU A N 1
ATOM 834 C CA . LEU A 1 109 ? 4.559 2.051 -21.353 1.00 74.19 109 LEU A CA 1
ATOM 835 C C . LEU A 1 109 ? 4.473 1.252 -22.662 1.00 74.19 109 LEU A C 1
ATOM 837 O O . LEU A 1 109 ? 4.142 0.066 -22.632 1.00 74.19 109 LEU A O 1
ATOM 841 N N . GLU A 1 110 ? 4.824 1.869 -23.794 1.00 67.94 110 GLU A N 1
ATOM 842 C CA . GLU A 1 110 ? 4.854 1.195 -25.109 1.00 67.94 110 GLU A CA 1
ATOM 843 C C . GLU A 1 110 ? 5.697 -0.083 -25.078 1.00 67.94 110 GLU A C 1
ATOM 845 O O . GLU A 1 110 ? 5.224 -1.157 -25.441 1.00 67.94 110 GLU A O 1
ATOM 850 N N . SER A 1 111 ? 6.913 0.015 -24.544 1.00 66.06 111 SER A N 1
ATOM 851 C CA . SER A 1 111 ? 7.866 -1.090 -24.405 1.00 66.06 111 SER A CA 1
ATOM 852 C C . SER A 1 111 ? 7.495 -2.116 -23.327 1.00 66.06 111 SER A C 1
ATOM 854 O O . SER A 1 111 ? 8.081 -3.194 -23.271 1.00 66.06 111 SER A O 1
ATOM 856 N N . GLY A 1 112 ? 6.546 -1.781 -22.449 1.00 60.06 112 GLY A N 1
ATOM 857 C CA . GLY A 1 112 ? 6.139 -2.598 -21.307 1.00 60.06 112 GLY A CA 1
ATOM 858 C C . GLY A 1 112 ? 4.843 -3.378 -21.520 1.00 60.06 112 GLY A C 1
ATOM 859 O O . GLY A 1 112 ? 4.431 -4.133 -20.632 1.00 60.06 112 GLY A O 1
ATOM 860 N N . CYS A 1 113 ? 4.180 -3.180 -22.661 1.00 59.16 113 CYS A N 1
ATOM 861 C CA . CYS A 1 113 ? 2.965 -3.894 -23.011 1.00 59.16 113 CYS A CA 1
ATOM 862 C C . CYS A 1 113 ? 3.250 -5.403 -23.144 1.00 59.16 113 CYS A C 1
ATOM 864 O O . CYS A 1 113 ? 4.133 -5.790 -23.912 1.00 59.16 113 CYS A O 1
ATOM 866 N N . PRO A 1 114 ? 2.528 -6.279 -22.419 1.00 56.69 114 PRO A N 1
ATOM 867 C CA . PRO A 1 114 ? 2.667 -7.710 -22.619 1.00 56.69 114 PRO A CA 1
ATOM 868 C C . PRO A 1 114 ? 2.131 -8.076 -24.006 1.00 56.69 114 PRO A C 1
ATOM 870 O O . PRO A 1 114 ? 0.928 -8.027 -24.249 1.00 56.69 114 PRO A O 1
ATOM 873 N N . THR A 1 115 ? 3.016 -8.504 -24.899 1.00 53.53 115 THR A N 1
ATOM 874 C CA . THR A 1 115 ? 2.655 -9.213 -26.129 1.00 53.53 115 THR A CA 1
ATOM 875 C C . THR A 1 115 ? 2.235 -10.642 -25.768 1.00 53.53 115 THR A C 1
ATOM 877 O O . THR A 1 115 ? 2.966 -11.598 -26.003 1.00 53.53 115 THR A O 1
ATOM 880 N N . SER A 1 116 ? 1.091 -10.815 -25.097 1.00 42.62 116 SER A N 1
ATOM 881 C CA . SER A 1 116 ? 0.585 -12.166 -24.824 1.00 42.62 116 SER A CA 1
ATOM 882 C C . SER A 1 116 ? -0.182 -12.703 -26.040 1.00 42.62 116 SER A C 1
ATOM 884 O O . SER A 1 116 ? -1.098 -12.021 -26.504 1.00 42.62 116 SER A O 1
ATOM 886 N N . PRO A 1 117 ? 0.131 -13.914 -26.539 1.00 41.69 117 PRO A N 1
ATOM 887 C CA . PRO A 1 117 ? -0.621 -14.566 -27.612 1.00 41.69 117 PRO A CA 1
ATOM 888 C C . PRO A 1 117 ? -1.990 -15.121 -27.164 1.00 41.69 117 PRO A C 1
ATOM 890 O O . PRO A 1 117 ? -2.784 -15.514 -28.012 1.00 41.69 117 PRO A O 1
ATOM 893 N N . GLU A 1 118 ? -2.301 -15.145 -25.861 1.00 42.47 118 GLU A N 1
ATOM 894 C CA . GLU A 1 118 ? -3.508 -15.808 -25.324 1.00 42.47 118 GLU A CA 1
ATOM 895 C C . GLU A 1 118 ? -4.800 -14.978 -25.360 1.00 42.47 118 GLU A C 1
ATOM 897 O O . GLU A 1 118 ? -5.864 -15.496 -25.028 1.00 42.47 118 GLU A O 1
ATOM 902 N N . VAL A 1 119 ? -4.759 -13.711 -25.787 1.00 43.44 119 VAL A N 1
ATOM 903 C CA . VAL A 1 119 ? -5.989 -12.933 -26.016 1.00 43.44 119 VAL A CA 1
ATOM 904 C C . VAL A 1 119 ? -5.921 -12.260 -27.384 1.00 43.44 119 VAL A C 1
ATOM 906 O O . VAL A 1 119 ? -5.425 -11.133 -27.492 1.00 43.44 119 VAL A O 1
ATOM 909 N N . PRO A 1 120 ? -6.419 -12.921 -28.445 1.00 34.06 120 PRO A N 1
ATOM 910 C CA . PRO A 1 120 ? -6.572 -12.292 -29.748 1.00 34.06 120 PRO A CA 1
ATOM 911 C C . PRO A 1 120 ? -7.445 -11.036 -29.601 1.00 34.06 120 PRO A C 1
ATOM 913 O O . PRO A 1 120 ? -8.620 -11.124 -29.257 1.00 34.06 120 PRO A O 1
ATOM 916 N N . GLY A 1 121 ? -6.858 -9.855 -29.821 1.00 46.19 121 GLY A N 1
ATOM 917 C CA . GLY A 1 121 ? -7.592 -8.587 -29.899 1.00 46.19 121 GLY A CA 1
ATOM 918 C C . GLY A 1 121 ? -7.609 -7.689 -28.656 1.00 46.19 121 GLY A C 1
ATOM 919 O O . GLY A 1 121 ? -8.327 -6.695 -28.684 1.00 46.19 121 GLY A O 1
ATOM 920 N N . SER A 1 122 ? -6.833 -7.951 -27.596 1.00 46.84 122 SER A N 1
ATOM 921 C CA . SER A 1 122 ? -6.755 -7.017 -26.454 1.00 46.84 122 SER A CA 1
ATOM 922 C C . SER A 1 122 ? -5.656 -5.964 -26.677 1.00 46.84 122 SER A C 1
ATOM 924 O O . SER A 1 122 ? -4.471 -6.299 -26.606 1.00 46.84 122 SER A O 1
ATOM 926 N N . PRO A 1 123 ? -5.981 -4.688 -26.975 1.00 51.28 123 PRO A N 1
ATOM 927 C CA . PRO A 1 123 ? -4.986 -3.719 -27.386 1.00 51.28 123 PRO A CA 1
ATOM 928 C C . PRO A 1 123 ? -4.512 -2.976 -26.139 1.00 51.28 123 PRO A C 1
ATOM 930 O O . PRO A 1 123 ? -4.960 -1.864 -25.864 1.00 51.28 123 PRO A O 1
ATOM 933 N N . CYS A 1 124 ? -3.597 -3.559 -25.363 1.00 52.53 124 CYS A N 1
ATOM 934 C CA . CYS A 1 124 ? -2.790 -2.726 -24.474 1.00 52.53 124 CYS A CA 1
ATOM 935 C C . CYS A 1 124 ? -1.952 -1.791 -25.366 1.00 52.53 124 CYS A C 1
ATOM 937 O O . CYS A 1 124 ? -0.847 -2.119 -25.785 1.00 52.53 124 CYS A O 1
ATOM 939 N N . ARG A 1 125 ? -2.504 -0.632 -25.730 1.00 57.50 125 ARG A N 1
ATOM 940 C CA . ARG A 1 125 ? -1.762 0.465 -26.357 1.00 57.50 125 ARG A CA 1
ATOM 941 C C . ARG A 1 125 ? -1.154 1.312 -25.251 1.00 57.50 125 ARG A C 1
ATOM 943 O O . ARG A 1 125 ? -1.689 1.353 -24.139 1.00 57.50 125 ARG A O 1
ATOM 950 N N . ALA A 1 126 ? -0.069 2.022 -25.534 1.00 49.03 126 ALA A N 1
ATOM 951 C CA . ALA A 1 126 ? 0.440 2.975 -24.561 1.00 49.03 126 ALA A CA 1
ATOM 952 C C . ALA A 1 126 ? -0.628 3.977 -24.138 1.00 49.03 126 ALA A C 1
ATOM 954 O O . ALA A 1 126 ? -1.492 4.387 -24.912 1.00 49.03 126 ALA A O 1
ATOM 955 N N . GLY A 1 127 ? -0.614 4.283 -22.846 1.00 49.84 127 GLY A N 1
ATOM 956 C CA . GLY A 1 127 ? -1.635 5.107 -22.216 1.00 49.84 127 GLY A CA 1
ATOM 957 C C . GLY A 1 127 ? -2.989 4.423 -21.997 1.00 49.84 127 GLY A C 1
ATOM 958 O O . GLY A 1 127 ? -3.855 5.014 -21.349 1.00 49.84 127 GLY A O 1
ATOM 959 N N . THR A 1 128 ? -3.166 3.173 -22.439 1.00 50.12 128 THR A N 1
ATOM 960 C CA . THR A 1 128 ? -4.336 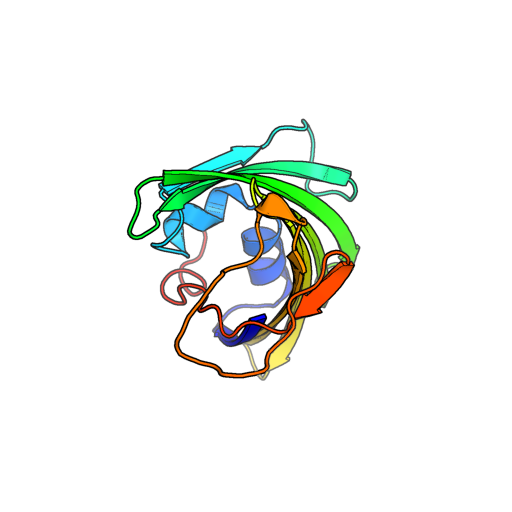2.361 -22.086 1.00 50.12 128 THR A CA 1
ATOM 961 C C . THR A 1 128 ? -4.172 1.840 -20.666 1.00 50.12 128 THR A C 1
ATOM 963 O O . THR A 1 128 ? -3.095 1.410 -20.247 1.00 50.12 128 THR A O 1
ATOM 966 N N . SER A 1 129 ? -5.251 1.935 -19.899 1.00 49.56 129 SER A N 1
ATOM 967 C CA . SER A 1 129 ? -5.269 1.575 -18.490 1.00 49.56 129 SER A CA 1
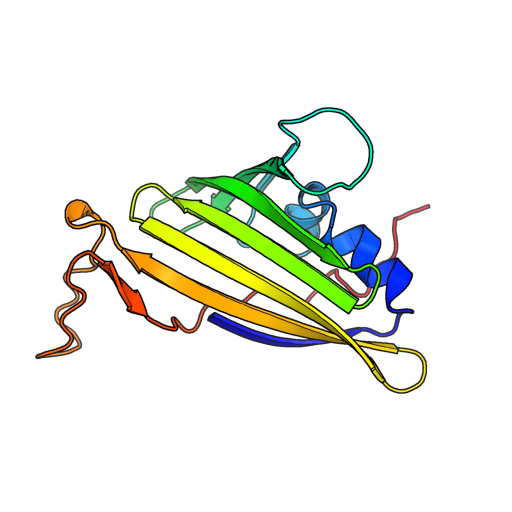ATOM 968 C C . SER A 1 129 ? -6.088 0.300 -18.304 1.00 49.56 129 SER A C 1
ATOM 970 O O . SER A 1 129 ? -7.228 0.238 -18.755 1.00 49.56 129 SER A O 1
ATOM 972 N N . VAL A 1 130 ? -5.522 -0.717 -17.653 1.00 51.41 130 VAL A N 1
ATOM 973 C CA . VAL A 1 130 ? -6.164 -2.030 -17.478 1.00 51.41 130 VAL A CA 1
ATOM 974 C C . VAL A 1 130 ? -6.295 -2.364 -15.993 1.00 51.41 130 VAL A C 1
ATOM 976 O O . VAL A 1 130 ? -5.343 -2.239 -15.213 1.00 51.41 130 VAL A O 1
ATOM 979 N N . ARG A 1 131 ? -7.480 -2.828 -15.575 1.00 48.88 131 ARG A N 1
ATOM 980 C CA . ARG A 1 131 ? -7.687 -3.407 -14.239 1.00 48.88 131 ARG A CA 1
ATOM 981 C C . ARG A 1 131 ? -7.167 -4.847 -14.243 1.00 48.88 131 ARG A C 1
ATOM 983 O O . ARG A 1 131 ? -7.885 -5.765 -14.600 1.00 48.88 131 ARG A O 1
ATOM 990 N N . ASN A 1 132 ? -5.912 -5.049 -13.850 1.00 39.69 132 ASN A N 1
ATOM 991 C CA . ASN A 1 132 ? -5.321 -6.397 -13.800 1.00 39.69 132 ASN A CA 1
ATOM 992 C C . ASN A 1 132 ? -5.681 -7.153 -12.500 1.00 39.69 132 ASN A C 1
ATOM 994 O O . ASN A 1 132 ? -5.893 -6.493 -11.499 1.00 39.69 132 ASN A O 1
ATOM 998 N N . GLY A 1 133 ? -5.739 -8.485 -12.448 1.00 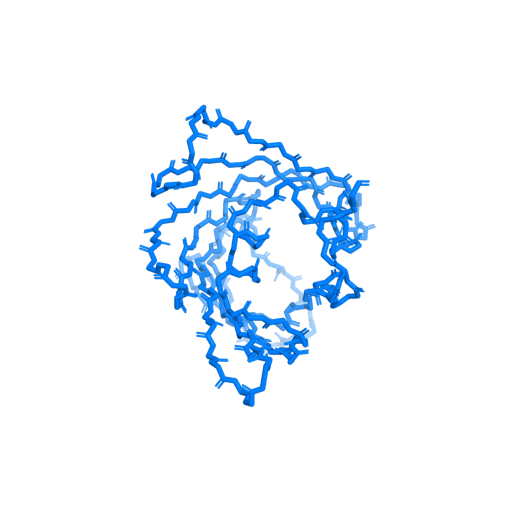37.47 133 GLY A N 1
ATOM 999 C CA . GLY A 1 133 ? -6.214 -9.274 -11.282 1.00 37.47 133 GLY A CA 1
ATOM 1000 C C . GLY A 1 133 ? -5.173 -9.603 -10.191 1.00 37.47 133 GLY A C 1
ATOM 1001 O O . GLY A 1 133 ? -5.154 -10.717 -9.679 1.00 37.47 133 GLY A O 1
ATOM 1002 N N . GLY A 1 134 ? -4.255 -8.685 -9.875 1.00 40.84 134 GLY A N 1
ATOM 1003 C CA . GLY A 1 134 ? -3.144 -8.930 -8.940 1.00 40.84 134 GLY A CA 1
ATOM 1004 C C . GLY A 1 134 ? -3.589 -9.237 -7.501 1.00 40.84 134 GLY A C 1
ATOM 1005 O O . GLY A 1 134 ? -4.430 -8.527 -6.948 1.00 40.84 134 GLY A O 1
ATOM 1006 N N . ARG A 1 135 ? -2.997 -10.279 -6.899 1.00 45.97 135 ARG A N 1
ATOM 1007 C CA . ARG A 1 135 ? -3.199 -10.684 -5.497 1.00 45.97 135 ARG A CA 1
ATOM 1008 C C . ARG A 1 135 ? -2.213 -9.946 -4.586 1.00 45.97 135 ARG A C 1
ATOM 1010 O O . ARG A 1 135 ? -1.011 -10.026 -4.823 1.00 45.97 135 ARG A O 1
ATOM 1017 N N . TYR A 1 136 ? -2.701 -9.300 -3.529 1.00 46.12 136 TYR A N 1
ATOM 1018 C CA . TYR A 1 136 ? -1.871 -8.939 -2.375 1.00 46.12 136 TYR A CA 1
ATOM 1019 C C . TYR A 1 136 ? -1.861 -10.111 -1.385 1.00 46.12 136 TYR A C 1
ATOM 1021 O O . TYR A 1 136 ? -2.897 -10.735 -1.147 1.00 46.12 136 TYR A O 1
ATOM 1029 N N . GLY A 1 137 ? -0.687 -10.445 -0.840 1.00 41.47 137 GLY A N 1
ATOM 1030 C CA . GLY A 1 137 ? -0.559 -11.431 0.233 1.00 41.47 137 GLY A CA 1
ATOM 1031 C C . GLY A 1 137 ? -1.289 -10.962 1.495 1.00 41.47 137 GLY A C 1
ATOM 1032 O O . GLY A 1 137 ? -1.147 -9.819 1.921 1.00 41.47 137 GLY A O 1
ATOM 1033 N N . VAL A 1 138 ? -2.113 -11.842 2.062 1.00 40.47 138 VAL A N 1
ATOM 1034 C CA . VAL A 1 138 ? -3.094 -11.522 3.115 1.00 40.47 138 VAL A CA 1
ATOM 1035 C C . VAL A 1 138 ? -2.647 -11.902 4.537 1.00 40.47 138 VAL A C 1
ATOM 1037 O O . VAL A 1 138 ? -3.297 -11.536 5.508 1.00 40.47 138 VAL A O 1
ATOM 1040 N N . GLY A 1 139 ? -1.533 -12.622 4.697 1.00 36.06 139 GLY A N 1
ATOM 1041 C CA . GLY A 1 139 ? -1.265 -13.399 5.918 1.00 36.06 139 GLY A CA 1
ATOM 1042 C C . GLY A 1 139 ? -0.766 -12.639 7.156 1.00 36.06 139 GLY A C 1
ATOM 1043 O O . GLY A 1 139 ? -0.791 -13.211 8.246 1.00 36.06 139 GLY A O 1
ATOM 1044 N N . CYS A 1 140 ? -0.291 -11.395 7.030 1.00 47.88 140 CYS A N 1
ATOM 1045 C CA . CYS A 1 140 ? 0.346 -10.684 8.153 1.00 47.88 140 CYS A CA 1
ATOM 1046 C C . CYS A 1 140 ? -0.395 -9.425 8.622 1.00 47.88 140 CYS A C 1
ATOM 1048 O O . CYS A 1 140 ? -0.104 -8.948 9.710 1.00 47.88 140 CYS A O 1
ATOM 1050 N N . TRP A 1 141 ? -1.418 -8.949 7.901 1.00 50.91 141 TRP A N 1
ATOM 1051 C CA . TRP A 1 141 ? -2.210 -7.778 8.317 1.00 50.91 141 TRP A CA 1
ATOM 1052 C C . TRP A 1 141 ? -2.973 -7.982 9.644 1.00 50.91 141 TRP A C 1
ATOM 1054 O O . TRP A 1 141 ? -3.363 -7.012 10.282 1.00 50.91 141 TRP A O 1
ATOM 1064 N N . ASN A 1 142 ? -3.129 -9.235 10.095 1.00 44.97 142 ASN A N 1
ATOM 1065 C CA . ASN A 1 142 ? -3.683 -9.588 11.411 1.00 44.97 142 ASN A CA 1
ATOM 1066 C C . ASN A 1 142 ? -2.640 -9.598 12.550 1.00 44.97 142 ASN A C 1
ATOM 1068 O O . ASN A 1 142 ? -3.012 -9.647 13.726 1.00 44.97 142 ASN A O 1
ATOM 1072 N N . ARG A 1 143 ? -1.335 -9.567 12.249 1.00 42.09 143 ARG A N 1
ATOM 1073 C CA . ARG A 1 143 ? -0.279 -9.526 13.271 1.00 42.09 143 ARG A CA 1
ATOM 1074 C C . ARG A 1 143 ? 0.041 -8.060 13.550 1.00 42.09 143 ARG A C 1
ATOM 1076 O O . ARG A 1 143 ? 0.496 -7.346 12.665 1.00 42.09 143 ARG A O 1
ATOM 1083 N N . GLY A 1 144 ? -0.242 -7.606 14.773 1.00 36.53 144 GLY A N 1
ATOM 1084 C CA . GLY A 1 144 ? 0.187 -6.279 15.227 1.00 36.53 144 GLY A CA 1
ATOM 1085 C C . GLY A 1 144 ? 1.718 -6.160 15.207 1.00 36.53 144 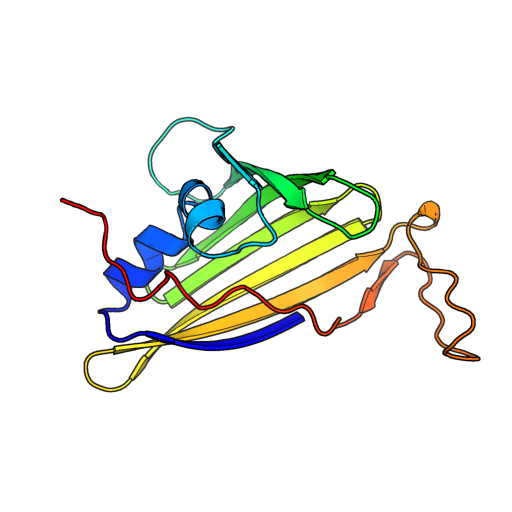GLY A C 1
ATOM 1086 O O . GLY A 1 144 ? 2.396 -7.178 15.021 1.00 36.53 144 GLY A O 1
ATOM 1087 N N . PRO A 1 145 ? 2.281 -4.953 15.402 1.00 28.38 145 PRO A N 1
ATOM 1088 C CA . PRO A 1 145 ? 3.719 -4.817 15.593 1.00 28.38 145 PRO A CA 1
ATOM 1089 C C . PRO A 1 145 ? 4.144 -5.766 16.718 1.00 28.38 145 PRO A C 1
ATOM 1091 O O . PRO A 1 145 ? 3.530 -5.781 17.786 1.00 28.38 145 PRO A O 1
ATOM 1094 N N . SER A 1 146 ? 5.126 -6.628 16.446 1.00 34.34 146 SER A N 1
ATOM 1095 C CA . SER A 1 146 ? 5.746 -7.431 17.495 1.00 34.34 146 SER A CA 1
ATOM 1096 C C . SER A 1 146 ? 6.278 -6.471 18.556 1.00 34.34 146 SER A C 1
ATOM 1098 O O . SER A 1 146 ? 6.990 -5.529 18.202 1.00 34.34 146 SER A O 1
ATOM 1100 N N . ALA A 1 147 ? 5.841 -6.682 19.799 1.00 30.92 147 ALA A N 1
ATOM 1101 C CA . ALA A 1 147 ? 6.366 -6.004 20.978 1.00 30.92 147 ALA A CA 1
ATOM 1102 C C . ALA A 1 147 ? 7.882 -6.203 21.103 1.00 30.92 147 ALA A C 1
ATOM 1104 O O . ALA A 1 147 ? 8.367 -7.273 20.659 1.00 30.92 147 ALA A O 1
#

=== Feature glossary ===
The record interleaves many kinds of information about one protein. Here is each kind framed as the question it answers.

Q: What known structures does this most resemble?
A: Structural nearest neighbors (via Foldseek easy-search vs the PDB). Reported per hit: target PDB id, E-value, and alignment TM-score. A TM-score above ~0.5 is the conventional threshold for 'same fold'.

Q: Where is each backbone atom in 3D?
A: The mmCIF table is the protein's shape written out atom by atom. For each backbone N, Cα, C, and carbonyl O, it records an (x, y, z) coordinate triple in Å plus the residue type, chain letter, and residue number.

Q: What are the backbone torsion angles?
A: The φ/ψ torsion pair specifies the backbone conformation at each residue. φ rotates about the N–Cα bond, ψ about the Cα–C bond. Steric clashes forbid most of the (φ, ψ) plane — the allowed regions (α-helix basin, β-sheet basin, left-handed helix) are the Ramachandran-allowed regions.

Q: Which residues are buried vs exposed?
A: Solvent-accessible surface area (SASA) is the area in Å² traced out by the centre of a 1.4 Å probe sphere (a water molecule) rolled over the protein's van der Waals surface (Shrake–Rupley / Lee–Richards construction). Buried residues have near-zero SASA; fully exposed residues can exceed 200 Å². The total SASA scales roughly with the number of surface residues.

Q: How confident is the AlphaFold model at each residue?
A: pLDDT is the predicted lDDT-Cα score: AlphaFold's confidence that the local environment of each residue (all inter-atomic distances within 15 Å) is correctly placed. It is a per-residue number between 0 and 100, with higher meaning more reliable.

Q: What does the local fold look like, residue by residue?
A: 3Di is Foldseek's structural alphabet. Each residue is assigned one of twenty discrete states based on how its Cα sits relative to its spatial (not sequential) neighbors. Aligning 3Di strings finds structural homologs roughly as well as full 3D superposition, but orders of magnitude faster.

Q: How big and how compact is the whole molecule?
A: Radius of gyration (Rg) is the root-mean-square distance of Cα atoms from their centroid — a single number for overall size and compactness. A globular domain of N residues has Rg ≈ 2.2·N^0.38 Å; an extended or disordered chain has a much larger Rg. The Cα contact count is the number of residue pairs whose Cα atoms are within 8 Å and are more than four positions apart in sequence — a standard proxy for tertiary packing density. The bounding box is the smallest axis-aligned box enclosing all Cα atoms.

Q: Which residues are in helices, strands, or loops?
A: DSSP 8-state secondary structure assigns each residue one of H (α-helix), G (3₁₀-helix), I (π-helix), E (extended β-strand), B (isolated β-bridge), T (hydrogen-bonded turn), S (bend), or '-' (coil). The assignment is computed from backbone hydrogen-bond geometry via the Kabsch–Sander algorithm.

Q: How mobile is each atom in the crystal?
A: Crystallographic B-factors measure how much each atom's electron density is smeared out, in Å². They rise in mobile loops and surface residues and fall in the buried interior. In AlphaFold models this column is repurposed to hold pLDDT instead.

Q: What if only a Cα trace is available?
A: P-SEA three-state annotation labels each residue as helix, strand, or coil based purely on the geometry of the Cα trace. It serves as a fallback when the full backbone (and thus DSSP) is unavailable.

Q: What family and function is it annotated with?
A: Database cross-references. InterPro integrates a dozen domain/family signature databases into unified entries with residue-range hits. GO terms attach function/process/location labels with evidence codes. CATH codes position the fold in a four-level structural taxonomy. Organism is the NCBI-taxonomy species name.

Q: Are the domains correctly placed relative to each other?
A: Predicted Aligned Error (PAE) is an AlphaFold confidence matrix: entry (i, j) is the expected error in the position of residue j, in ångströms, when the prediction is superimposed on the true structure at residue i. Low PAE within a block of residues means that block is internally rigid and well-predicted; high PAE between two blocks means their relative placement is uncertain even if each block individually is confident.

Q: What do the diagnostic plots show?
A: Three diagnostic plots accompany the record. The Cα contact map visualizes the tertiary structure as a 2D adjacency matrix (8 Å cutoff, sequence-local contacts suppressed). The Ramachandran plot shows the distribution of backbone (φ, ψ) torsions, with points in the α and β basins reflecting secondary structure content. The PAE plot shows AlphaFold's inter-residue confidence as a color matrix.

Q: What is the amino-acid chain?
A: Primary structure: the covalent order of the twenty standard amino acids along the backbone. Two proteins with the same sequence will (almost always) fold to the same structure; two with 30% identity often share a fold but not the details.

Q: What do the rendered images show?
A: The six renders are orthographic views along the three Cartesian axes in both directions. Representation (cartoon, sticks, or surface) and color scheme (sequence-rainbow or by-chain) vary across proteins so the training set covers all the common visualization conventions.